Protein AF-A0A1Q7H842-F1 (afdb_monomer_lite)

Secondary structure (DSSP, 8-state):
-TTTTSS-GGGGPPPTTT---HHHHHHHHHHHHHHHHHS-HHHHHHHHHHHHHHHHHHHHHHHHHHHHH-TTS--SS--TTTTHHHHHHHHHHHHHHHHHHHH-HHHHHHHHHHHHHHHHHIIIIITTS---

Structure (mmCIF, N/CA/C/O backbone):
data_AF-A0A1Q7H842-F1
#
_entry.id   AF-A0A1Q7H842-F1
#
loop_
_atom_site.group_PDB
_atom_site.id
_atom_site.type_symbol
_atom_site.label_atom_id
_atom_site.label_alt_id
_atom_site.label_comp_id
_atom_site.label_asym_id
_atom_site.label_entity_id
_atom_site.label_seq_id
_atom_site.pdbx_PDB_ins_code
_atom_site.Cartn_x
_atom_site.Cartn_y
_atom_site.Cartn_z
_atom_site.occupancy
_atom_site.B_iso_or_equiv
_atom_site.auth_seq_id
_atom_site.auth_comp_id
_atom_site.auth_asym_id
_atom_site.auth_atom_id
_atom_site.pdbx_PDB_model_num
ATOM 1 N N . MET A 1 1 ? -13.578 -1.563 -4.820 1.00 77.88 1 MET A N 1
ATOM 2 C CA . MET A 1 1 ? -12.886 -0.413 -5.458 1.00 77.88 1 MET A CA 1
ATOM 3 C C . MET A 1 1 ? -13.575 0.048 -6.735 1.00 77.88 1 MET A C 1
ATOM 5 O O . MET A 1 1 ? -14.062 1.163 -6.754 1.00 77.88 1 MET A O 1
ATOM 9 N N . ALA A 1 2 ? -13.611 -0.748 -7.811 1.00 81.38 2 ALA A N 1
ATOM 10 C CA . ALA A 1 2 ? -14.263 -0.322 -9.059 1.00 81.38 2 ALA A CA 1
ATOM 11 C C . ALA A 1 2 ? -15.793 -0.170 -8.916 1.00 81.38 2 ALA A C 1
ATOM 13 O O . ALA A 1 2 ? -16.364 0.752 -9.491 1.00 81.38 2 ALA A O 1
ATOM 14 N N . GLU A 1 3 ? -16.430 -1.022 -8.106 1.00 80.19 3 GLU A N 1
ATOM 15 C CA . GLU A 1 3 ? -17.846 -0.892 -7.720 1.00 80.19 3 GLU A CA 1
ATOM 16 C C . GLU A 1 3 ? -18.103 0.376 -6.896 1.00 80.19 3 GLU A C 1
ATOM 18 O O . GLU A 1 3 ? -19.041 1.111 -7.182 1.00 80.19 3 GLU A O 1
ATOM 23 N N . ASP A 1 4 ? -17.194 0.704 -5.974 1.00 81.12 4 ASP A N 1
ATOM 24 C CA . ASP A 1 4 ? -17.232 1.926 -5.152 1.00 81.12 4 ASP A CA 1
ATOM 25 C C . ASP A 1 4 ? -16.880 3.208 -5.942 1.00 81.12 4 ASP A C 1
ATOM 27 O O . ASP A 1 4 ? -16.640 4.263 -5.361 1.00 81.12 4 ASP A O 1
ATOM 31 N N . GLY A 1 5 ? -16.757 3.124 -7.273 1.00 79.62 5 GLY A N 1
ATOM 32 C CA . GLY A 1 5 ? -16.381 4.247 -8.137 1.00 79.62 5 GLY A CA 1
ATOM 33 C C . GLY A 1 5 ? -14.908 4.662 -8.049 1.00 79.62 5 GLY A C 1
ATOM 34 O O . GLY A 1 5 ? -14.520 5.650 -8.675 1.00 79.62 5 GLY A O 1
ATOM 35 N N . LEU A 1 6 ? -14.076 3.902 -7.323 1.00 81.69 6 LEU A N 1
ATOM 36 C CA . LEU A 1 6 ? -12.671 4.237 -7.079 1.00 81.69 6 LEU A CA 1
ATOM 37 C C . LEU A 1 6 ? -11.710 3.845 -8.210 1.00 81.69 6 LEU A C 1
ATOM 39 O O . LEU A 1 6 ? -10.568 4.295 -8.242 1.00 81.69 6 LEU A O 1
ATOM 43 N N . LEU A 1 7 ? -12.160 2.996 -9.134 1.00 80.62 7 LEU A N 1
ATOM 44 C CA . LEU A 1 7 ? -11.405 2.535 -10.302 1.00 80.62 7 LEU A CA 1
ATOM 45 C C . LEU A 1 7 ? -12.289 2.580 -11.557 1.00 80.62 7 LEU A C 1
ATOM 47 O O . LEU A 1 7 ? -13.498 2.807 -11.489 1.00 80.62 7 LEU A O 1
ATOM 51 N N . PHE A 1 8 ? -11.694 2.368 -12.733 1.00 82.94 8 PHE A N 1
ATOM 52 C CA . PHE A 1 8 ? -12.428 2.363 -13.999 1.00 82.94 8 PHE A CA 1
ATOM 53 C C . PHE A 1 8 ? -13.536 1.295 -14.014 1.00 82.94 8 PHE A C 1
ATOM 55 O O . PHE A 1 8 ? -13.291 0.126 -13.720 1.00 82.94 8 PHE A O 1
ATOM 62 N N . LYS A 1 9 ? -14.747 1.683 -14.443 1.00 82.25 9 LYS A N 1
ATOM 63 C CA . LYS A 1 9 ? -15.942 0.817 -14.490 1.00 82.25 9 LYS A CA 1
ATOM 64 C C . LYS A 1 9 ? -15.736 -0.550 -15.174 1.00 82.25 9 LYS A C 1
ATOM 66 O O . LYS A 1 9 ? -16.267 -1.527 -14.657 1.00 82.25 9 LYS A O 1
ATOM 71 N N . PRO A 1 10 ? -14.972 -0.684 -16.280 1.00 84.81 10 PRO A N 1
ATOM 72 C CA . PRO A 1 10 ? -14.757 -1.986 -16.918 1.00 84.81 10 PRO A CA 1
ATOM 73 C C . PRO A 1 10 ? -14.078 -3.022 -16.015 1.00 84.81 10 PRO A C 1
ATOM 75 O O . PRO A 1 10 ? -14.307 -4.212 -16.193 1.00 84.81 10 PRO A O 1
ATOM 78 N N . VAL A 1 11 ? -13.285 -2.587 -15.030 1.00 87.06 11 VAL A N 1
ATOM 79 C CA . VAL A 1 11 ? -12.600 -3.481 -14.082 1.00 87.06 11 VAL A CA 1
ATOM 80 C C . VAL A 1 11 ? -13.598 -4.185 -13.154 1.00 87.06 11 VAL A C 1
ATOM 82 O O . VAL A 1 11 ? -13.339 -5.304 -12.725 1.00 87.06 11 VAL A O 1
ATOM 85 N N . ALA A 1 12 ? -14.763 -3.578 -12.898 1.00 87.81 12 ALA A N 1
ATOM 86 C CA . ALA A 1 12 ? -15.849 -4.197 -12.133 1.00 87.81 12 ALA A CA 1
ATOM 87 C C . ALA A 1 12 ? -16.673 -5.208 -12.954 1.00 87.81 12 ALA A C 1
ATOM 89 O O . ALA A 1 12 ? -17.589 -5.826 -12.420 1.00 87.81 12 ALA A O 1
ATOM 90 N N . ARG A 1 13 ? -16.416 -5.369 -14.263 1.00 88.75 13 ARG A N 1
ATOM 91 C CA . ARG A 1 13 ? -17.237 -6.243 -15.108 1.00 88.75 13 ARG A CA 1
ATOM 92 C C . ARG A 1 13 ? -16.991 -7.710 -14.756 1.00 88.75 13 ARG A C 1
ATOM 94 O O . ARG A 1 13 ? -15.913 -8.251 -15.000 1.00 88.75 13 ARG A O 1
ATOM 101 N N . VAL A 1 14 ? -18.045 -8.364 -14.285 1.00 91.75 14 VAL A N 1
ATOM 102 C CA . VAL A 1 14 ? -18.085 -9.806 -14.033 1.00 91.75 14 VAL A CA 1
ATOM 103 C C . VAL A 1 14 ? -18.659 -10.529 -15.252 1.00 91.75 14 VAL A C 1
ATOM 105 O O . VAL A 1 14 ? -19.638 -10.089 -15.853 1.00 91.75 14 VAL A O 1
ATOM 108 N N . HIS A 1 15 ? -18.030 -11.635 -15.649 1.00 90.06 15 HIS A N 1
ATOM 109 C CA . HIS A 1 15 ? -18.485 -12.447 -16.771 1.00 90.06 15 HIS A CA 1
ATOM 110 C C . HIS A 1 15 ? -19.837 -13.111 -16.445 1.00 90.06 15 HIS A C 1
ATOM 112 O O . HIS A 1 15 ? -19.919 -13.812 -15.437 1.00 90.06 15 HIS A O 1
ATOM 118 N N . PRO A 1 16 ? -20.873 -13.001 -17.302 1.00 89.69 16 PRO A N 1
ATOM 119 C CA . PRO A 1 16 ? -22.235 -13.438 -16.968 1.00 89.69 16 PRO A CA 1
ATOM 120 C C . PRO A 1 16 ? -22.374 -14.953 -16.763 1.00 89.69 16 PRO A C 1
ATOM 122 O O . PRO A 1 16 ? -23.170 -15.385 -15.945 1.00 89.69 16 PRO A O 1
ATOM 125 N N . ARG A 1 17 ? -21.593 -15.765 -17.491 1.00 93.56 17 ARG A N 1
ATOM 126 C CA . ARG A 1 17 ? -21.618 -17.239 -17.382 1.00 93.56 17 ARG A CA 1
ATOM 127 C C . ARG A 1 17 ? -20.712 -17.825 -16.291 1.00 93.56 17 ARG A C 1
ATOM 129 O O . ARG A 1 17 ? -21.081 -18.803 -15.660 1.00 93.56 17 ARG A O 1
ATOM 136 N N . PHE A 1 18 ? -19.503 -17.283 -16.125 1.00 92.19 18 PHE A N 1
ATOM 137 C CA . PHE A 1 18 ? -18.464 -17.849 -15.253 1.00 92.19 18 PHE A CA 1
ATOM 138 C C . PHE A 1 18 ? -18.348 -17.116 -13.916 1.00 92.19 18 PHE A C 1
ATOM 140 O O . PHE A 1 18 ? -17.610 -17.562 -13.048 1.00 92.19 18 PHE A O 1
ATOM 147 N N . HIS A 1 19 ? -19.036 -15.982 -13.762 1.00 91.19 19 HIS A N 1
ATOM 148 C CA . HIS A 1 19 ? -18.972 -15.127 -12.579 1.00 91.19 19 HIS A CA 1
ATOM 149 C C . HIS A 1 19 ? -17.544 -14.692 -12.194 1.00 91.19 19 HIS A C 1
ATOM 151 O O . HIS A 1 19 ? -17.243 -14.454 -11.029 1.00 91.19 19 HIS A O 1
ATOM 157 N N . THR A 1 20 ? -16.659 -14.537 -13.186 1.00 92.81 20 THR A N 1
ATOM 158 C CA . THR A 1 20 ? -15.261 -14.120 -12.995 1.00 92.81 20 THR A CA 1
ATOM 159 C C . THR A 1 20 ? -15.008 -12.684 -13.477 1.00 92.81 20 THR A C 1
ATOM 161 O O . THR A 1 20 ? -15.519 -12.289 -14.532 1.00 92.81 20 THR A O 1
ATOM 164 N N . PRO A 1 21 ? -14.188 -11.880 -12.771 1.00 92.69 21 PRO A N 1
ATOM 165 C CA . PRO A 1 21 ? -13.836 -10.518 -13.179 1.00 92.69 21 PRO A CA 1
ATOM 166 C C . PRO A 1 21 ? -12.730 -10.524 -14.251 1.00 92.69 21 PRO A C 1
ATOM 168 O O . PRO A 1 21 ? -11.593 -10.122 -14.010 1.00 92.69 21 PRO A O 1
ATOM 171 N N . SER A 1 22 ? -13.057 -11.015 -15.449 1.00 93.19 22 SER A N 1
ATOM 172 C CA . SER A 1 22 ? -12.103 -11.250 -16.552 1.00 93.19 22 SER A CA 1
ATOM 173 C C . SER A 1 22 ? -11.177 -10.066 -16.864 1.00 93.19 22 SER A C 1
ATOM 175 O O . SER A 1 22 ? -9.975 -10.260 -17.027 1.00 93.19 22 SER A O 1
ATOM 177 N N . VAL A 1 23 ? -11.702 -8.836 -16.886 1.00 92.62 23 VAL A N 1
ATOM 178 C CA . VAL A 1 23 ? -10.914 -7.621 -17.162 1.00 92.62 23 VAL A CA 1
ATOM 179 C C . VAL A 1 23 ? -9.853 -7.387 -16.085 1.00 92.62 23 VAL A C 1
ATOM 181 O O . VAL A 1 23 ? -8.713 -7.061 -16.408 1.00 92.62 23 VAL A O 1
ATOM 184 N N . ALA A 1 24 ? -10.208 -7.582 -14.812 1.00 93.12 24 ALA A N 1
ATOM 185 C CA . ALA A 1 24 ? -9.265 -7.449 -13.707 1.00 93.12 24 ALA A CA 1
ATOM 186 C C . ALA A 1 24 ? -8.176 -8.527 -13.781 1.00 93.12 24 ALA A C 1
ATOM 188 O O . ALA A 1 24 ? -7.004 -8.199 -13.634 1.00 93.12 24 ALA A O 1
ATOM 189 N N . ILE A 1 25 ? -8.556 -9.778 -14.074 1.00 94.75 25 ILE A N 1
ATOM 190 C CA . ILE A 1 25 ? -7.622 -10.909 -14.194 1.00 94.75 25 ILE A CA 1
ATOM 191 C C . ILE A 1 25 ? -6.611 -10.663 -15.314 1.00 94.75 25 ILE A C 1
ATOM 193 O O . ILE A 1 25 ? -5.412 -10.806 -15.102 1.00 94.75 25 ILE A O 1
ATOM 197 N N . VAL A 1 26 ? -7.075 -10.275 -16.504 1.00 95.56 26 VAL A N 1
ATOM 198 C CA . VAL A 1 26 ? -6.178 -10.001 -17.634 1.00 95.56 26 VAL A CA 1
ATOM 199 C C . VAL A 1 26 ? -5.272 -8.814 -17.319 1.00 95.56 26 VAL A C 1
ATOM 201 O O . VAL A 1 26 ? -4.070 -8.886 -17.559 1.00 95.56 26 VAL A O 1
ATOM 204 N N . GLY A 1 27 ? -5.813 -7.745 -16.727 1.00 94.62 27 GLY A N 1
ATOM 205 C CA . GLY A 1 27 ? -5.025 -6.576 -16.343 1.00 94.62 27 GLY A CA 1
ATOM 206 C C . GLY A 1 27 ? -3.910 -6.907 -15.348 1.00 94.62 27 GLY A C 1
ATOM 207 O O . GLY A 1 27 ? -2.763 -6.513 -15.558 1.00 94.62 27 GLY A O 1
ATOM 208 N N . THR A 1 28 ? -4.212 -7.664 -14.288 1.00 94.88 28 THR A N 1
ATOM 209 C CA . THR A 1 28 ? -3.202 -8.066 -13.298 1.00 94.88 28 THR A CA 1
ATOM 210 C C . THR A 1 28 ? -2.217 -9.087 -13.857 1.00 94.88 28 THR A C 1
ATOM 212 O O . THR A 1 28 ? -1.031 -8.988 -13.555 1.00 94.88 28 THR A O 1
ATOM 215 N N . ALA A 1 29 ? -2.662 -10.016 -14.709 1.00 97.06 29 ALA A N 1
ATOM 216 C CA . ALA A 1 29 ? -1.786 -10.982 -15.368 1.00 97.06 29 ALA A CA 1
ATOM 217 C C . ALA A 1 29 ? -0.774 -10.293 -16.291 1.00 97.06 29 ALA A C 1
ATOM 219 O O . ALA A 1 29 ? 0.416 -10.586 -16.215 1.00 97.06 29 ALA A O 1
ATOM 220 N N . VAL A 1 30 ? -1.219 -9.335 -17.111 1.00 97.75 30 VAL A N 1
ATOM 221 C CA . VAL A 1 30 ? -0.330 -8.560 -17.991 1.00 97.75 30 VAL A CA 1
ATOM 222 C C . VAL A 1 30 ? 0.702 -7.786 -17.171 1.00 97.75 30 VAL A C 1
ATOM 224 O O . VAL A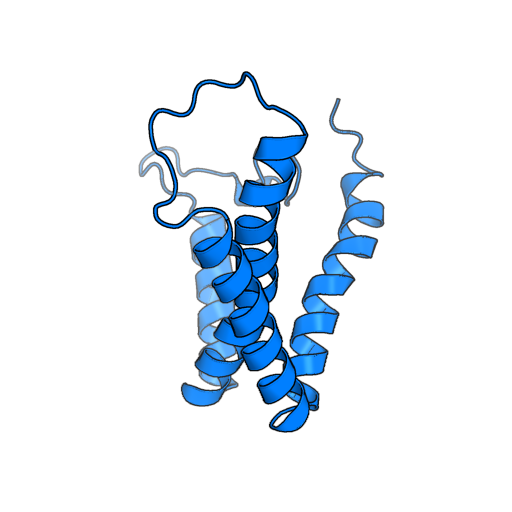 1 30 ? 1.891 -7.864 -17.470 1.00 97.75 30 VAL A O 1
ATOM 227 N N . LEU A 1 31 ? 0.281 -7.094 -16.105 1.00 95.88 31 LEU A N 1
ATOM 228 C CA . LEU A 1 31 ? 1.214 -6.396 -15.213 1.00 95.88 31 LEU A CA 1
ATOM 229 C C . LEU A 1 31 ? 2.207 -7.359 -14.550 1.00 95.88 31 LEU A C 1
ATOM 231 O O . LEU A 1 31 ? 3.398 -7.063 -14.489 1.00 95.88 31 LEU A O 1
ATOM 235 N N . GLY A 1 32 ? 1.736 -8.521 -14.093 1.00 96.38 32 GLY A N 1
ATOM 236 C CA . GLY A 1 32 ? 2.578 -9.560 -13.504 1.00 96.38 32 GLY A CA 1
ATOM 237 C C . GLY A 1 32 ? 3.641 -10.073 -14.476 1.00 96.38 32 GLY A C 1
ATOM 238 O O . GLY A 1 32 ? 4.815 -10.121 -14.119 1.00 96.38 32 GLY A O 1
ATOM 239 N N . VAL A 1 33 ? 3.254 -10.381 -15.718 1.00 97.75 33 VAL A N 1
ATOM 240 C CA . VAL A 1 33 ? 4.189 -10.801 -16.776 1.00 97.75 33 VAL A CA 1
ATOM 241 C C . VAL A 1 33 ? 5.231 -9.718 -17.040 1.00 97.75 33 VAL A C 1
ATOM 243 O O . VAL A 1 33 ? 6.421 -10.018 -17.073 1.00 97.75 33 VAL A O 1
ATOM 246 N N . VAL A 1 34 ? 4.814 -8.454 -17.163 1.00 97.06 34 VAL A N 1
ATOM 247 C CA . VAL A 1 34 ? 5.744 -7.329 -17.355 1.00 97.06 34 VAL A CA 1
ATOM 248 C C . VAL A 1 34 ? 6.744 -7.238 -16.200 1.00 97.06 34 VAL A C 1
ATOM 250 O O . VAL A 1 34 ? 7.938 -7.086 -16.439 1.00 97.06 34 VAL A O 1
ATOM 253 N N . PHE A 1 35 ? 6.297 -7.372 -14.950 1.00 94.25 35 PHE A N 1
ATOM 254 C CA . PHE A 1 35 ? 7.196 -7.304 -13.798 1.00 94.25 35 PHE A CA 1
ATOM 255 C C . PHE A 1 35 ? 8.193 -8.461 -13.736 1.00 94.25 35 PHE A C 1
ATOM 257 O O . PHE A 1 35 ? 9.367 -8.217 -13.465 1.00 94.25 35 PHE A O 1
ATOM 264 N N . VAL A 1 36 ? 7.756 -9.690 -14.021 1.00 96.31 36 VAL A N 1
ATOM 265 C CA . VAL A 1 36 ? 8.630 -10.875 -14.025 1.00 96.31 36 VAL A CA 1
ATOM 266 C C . VAL A 1 36 ? 9.668 -10.813 -15.147 1.00 96.31 36 VAL A C 1
ATOM 268 O O . VAL A 1 36 ? 10.795 -11.255 -14.954 1.00 96.31 36 VAL A O 1
ATOM 271 N N . LEU A 1 37 ? 9.331 -10.232 -16.302 1.00 96.94 37 LEU A N 1
ATOM 272 C CA . LEU A 1 37 ? 10.290 -10.058 -17.398 1.00 96.94 37 LEU A CA 1
ATOM 273 C C . LEU A 1 37 ? 11.351 -8.984 -17.109 1.00 96.94 37 LEU A C 1
ATOM 275 O O . LEU A 1 37 ? 12.437 -9.038 -17.678 1.00 96.94 37 LEU A O 1
ATOM 279 N N . LEU A 1 38 ? 11.042 -8.001 -16.256 1.00 94.62 38 LEU A N 1
ATOM 280 C CA . LEU A 1 38 ? 11.911 -6.848 -15.998 1.00 94.62 38 LEU A CA 1
ATOM 281 C C . LEU A 1 38 ? 12.757 -6.966 -14.725 1.00 94.62 38 LEU A C 1
ATOM 283 O O . LEU A 1 38 ? 13.693 -6.185 -14.559 1.00 94.62 38 LEU A O 1
ATOM 287 N N . ARG A 1 39 ? 12.405 -7.855 -13.790 1.00 93.62 39 ARG A N 1
ATOM 288 C CA . ARG A 1 39 ? 12.984 -7.879 -12.439 1.00 9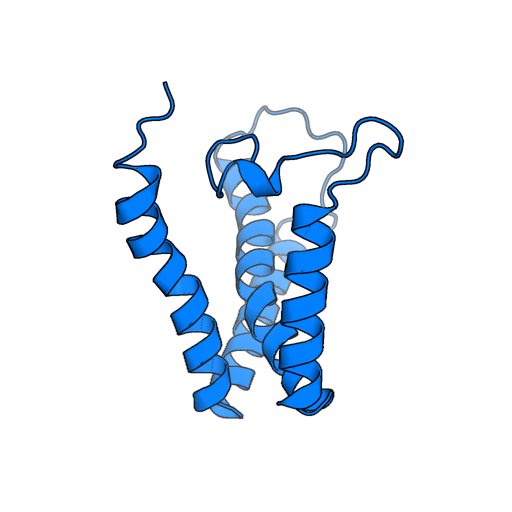3.62 39 ARG A CA 1
ATOM 289 C C . ARG A 1 39 ? 13.271 -9.289 -11.954 1.00 93.62 39 ARG A C 1
ATOM 291 O O . ARG A 1 39 ? 12.599 -10.242 -12.336 1.00 93.62 39 ARG A O 1
ATOM 298 N N . THR A 1 40 ? 14.242 -9.404 -11.054 1.00 95.31 40 THR A N 1
ATOM 299 C CA . THR A 1 40 ? 14.517 -10.668 -10.362 1.00 95.31 40 THR A CA 1
ATOM 300 C C . THR A 1 40 ? 13.472 -10.937 -9.280 1.00 95.31 40 THR A C 1
ATOM 302 O O . THR A 1 40 ? 12.795 -10.026 -8.798 1.00 95.31 40 THR A O 1
ATOM 305 N N . PHE A 1 41 ? 13.352 -12.200 -8.866 1.00 94.31 41 PHE A N 1
ATOM 306 C CA . PHE A 1 41 ? 12.457 -12.587 -7.774 1.00 94.31 41 PHE A CA 1
ATOM 307 C C . PHE A 1 41 ? 12.739 -11.804 -6.482 1.00 94.31 41 PHE A C 1
ATOM 309 O O . PHE A 1 41 ? 11.806 -11.298 -5.868 1.00 94.31 41 PHE A O 1
ATOM 316 N N . GLU A 1 42 ? 14.013 -11.657 -6.115 1.00 92.56 42 GLU A N 1
ATOM 317 C CA . GLU A 1 42 ? 14.447 -10.911 -4.928 1.00 92.56 42 GLU A CA 1
ATOM 318 C C . GLU A 1 42 ? 13.978 -9.451 -4.980 1.00 92.56 42 GLU A C 1
ATOM 320 O O . GLU A 1 42 ? 13.273 -8.993 -4.087 1.00 92.56 42 GLU A O 1
ATOM 325 N N . GLN A 1 43 ? 14.203 -8.766 -6.107 1.00 92.19 43 GLN A N 1
ATOM 326 C CA . GLN A 1 43 ? 13.733 -7.391 -6.304 1.00 92.19 43 GLN A CA 1
ATOM 327 C C . GLN A 1 43 ? 12.208 -7.259 -6.208 1.00 92.19 43 GLN A C 1
ATOM 329 O O . GLN A 1 43 ? 11.700 -6.237 -5.744 1.00 92.19 43 GLN A O 1
ATOM 334 N N . LEU A 1 44 ? 11.459 -8.253 -6.694 1.00 93.31 44 LEU A N 1
ATOM 335 C CA . LEU A 1 44 ? 9.999 -8.264 -6.598 1.00 93.31 44 LEU A CA 1
ATOM 336 C C . LEU A 1 44 ? 9.534 -8.478 -5.157 1.00 93.31 44 LEU A C 1
ATOM 338 O O . LEU A 1 44 ? 8.613 -7.791 -4.715 1.00 93.31 44 LEU A O 1
ATOM 342 N N . ALA A 1 45 ? 10.172 -9.398 -4.434 1.00 92.88 45 ALA A N 1
ATOM 343 C CA . ALA A 1 45 ? 9.868 -9.688 -3.040 1.00 92.88 45 ALA A CA 1
ATOM 344 C C . ALA A 1 45 ? 10.147 -8.470 -2.145 1.00 92.88 45 ALA A C 1
ATOM 346 O O . ALA A 1 45 ? 9.271 -8.064 -1.377 1.00 92.88 45 ALA A O 1
ATOM 347 N N . ASP A 1 46 ? 11.298 -7.822 -2.318 1.00 91.00 46 ASP A N 1
ATOM 348 C CA . ASP A 1 46 ? 11.673 -6.631 -1.553 1.00 91.00 46 ASP A CA 1
ATOM 349 C C . ASP A 1 46 ? 10.709 -5.473 -1.815 1.00 91.00 46 ASP A C 1
ATOM 351 O O . ASP A 1 46 ? 10.173 -4.861 -0.885 1.00 91.00 46 ASP A O 1
ATOM 355 N N . GLN A 1 47 ? 10.411 -5.203 -3.091 1.00 91.62 47 GLN A N 1
ATOM 356 C CA . GLN A 1 47 ? 9.477 -4.144 -3.473 1.00 91.62 47 GLN A CA 1
ATOM 357 C C . GLN A 1 47 ? 8.064 -4.422 -2.937 1.00 91.62 47 GLN A C 1
ATOM 359 O O . GLN A 1 47 ? 7.373 -3.490 -2.522 1.00 91.62 47 GLN A O 1
ATOM 364 N N . PHE A 1 48 ? 7.631 -5.687 -2.921 1.00 93.56 48 PHE A N 1
ATOM 365 C CA . PHE A 1 48 ? 6.343 -6.091 -2.359 1.00 93.56 48 PHE A CA 1
ATOM 366 C C . PHE A 1 48 ? 6.269 -5.812 -0.854 1.00 93.56 48 PHE A C 1
ATOM 368 O O . PHE A 1 48 ? 5.306 -5.190 -0.397 1.00 93.56 48 PHE A O 1
ATOM 375 N N . VAL A 1 49 ? 7.294 -6.213 -0.094 1.00 93.50 49 VAL A N 1
ATOM 376 C CA . VAL A 1 49 ? 7.380 -5.977 1.356 1.00 93.50 49 VAL A CA 1
ATOM 377 C C . VAL A 1 49 ? 7.347 -4.478 1.651 1.00 93.50 49 VAL A C 1
ATOM 379 O O . VAL A 1 49 ? 6.512 -4.020 2.433 1.00 93.50 49 VAL A O 1
ATOM 382 N N . VAL A 1 50 ? 8.176 -3.689 0.966 1.00 94.81 50 VAL A N 1
ATOM 383 C CA . VAL A 1 50 ? 8.210 -2.228 1.127 1.00 94.81 50 VAL A CA 1
ATOM 384 C C . VAL A 1 50 ? 6.862 -1.585 0.801 1.00 94.81 50 VAL A C 1
ATOM 386 O O . VAL A 1 50 ? 6.441 -0.659 1.493 1.00 94.81 50 VAL A O 1
ATOM 389 N N . ALA A 1 51 ? 6.166 -2.063 -0.232 1.00 95.19 51 ALA A N 1
ATOM 390 C CA . ALA A 1 51 ? 4.893 -1.486 -0.643 1.00 95.19 51 ALA A CA 1
ATOM 391 C C . ALA A 1 51 ? 3.749 -1.790 0.340 1.00 95.19 51 ALA A C 1
ATOM 393 O O . ALA A 1 51 ? 2.894 -0.930 0.558 1.00 95.19 51 ALA A O 1
ATOM 394 N N . ILE A 1 52 ? 3.709 -2.988 0.938 1.00 96.25 52 ILE A N 1
ATOM 395 C CA . ILE A 1 52 ? 2.578 -3.426 1.774 1.00 96.25 52 ILE A CA 1
ATOM 396 C C . ILE A 1 52 ? 2.719 -3.044 3.254 1.00 96.25 52 ILE A C 1
ATOM 398 O O . ILE A 1 52 ? 1.725 -2.723 3.914 1.00 96.25 52 ILE A O 1
ATOM 402 N N . PHE A 1 53 ? 3.945 -3.016 3.784 1.00 96.19 53 PHE A N 1
ATOM 403 C CA . PHE A 1 53 ? 4.203 -2.769 5.206 1.00 96.19 53 PHE A CA 1
ATOM 404 C C . PHE A 1 53 ? 3.693 -1.421 5.745 1.00 96.19 53 PHE A C 1
ATOM 406 O O . PHE A 1 53 ? 3.179 -1.414 6.868 1.00 96.19 53 PHE A O 1
ATOM 413 N N . PRO A 1 54 ? 3.735 -0.295 5.001 1.00 96.00 54 PRO A N 1
ATOM 414 C CA . PRO A 1 54 ? 3.150 0.958 5.467 1.00 96.00 54 PRO A CA 1
ATOM 415 C C . PRO A 1 54 ? 1.654 0.805 5.769 1.00 96.00 54 PRO A C 1
ATOM 417 O O . PRO A 1 54 ? 1.169 1.285 6.791 1.00 96.00 54 PRO A O 1
ATOM 420 N N . PHE A 1 55 ? 0.920 0.074 4.925 1.00 97.06 55 PHE A N 1
ATOM 421 C CA . PHE A 1 55 ? -0.511 -0.159 5.116 1.00 97.06 55 PHE A CA 1
ATOM 422 C C . PHE A 1 55 ? -0.795 -1.104 6.281 1.00 97.06 55 PHE A C 1
ATOM 424 O O . PHE A 1 55 ? -1.746 -0.876 7.027 1.00 97.06 55 PHE A O 1
ATOM 431 N N . TYR A 1 56 ? 0.041 -2.122 6.496 1.00 97.12 56 TYR A N 1
ATOM 432 C CA . TYR A 1 56 ? -0.061 -2.973 7.683 1.00 97.12 56 TYR A CA 1
ATOM 433 C C . TYR A 1 56 ? 0.211 -2.199 8.974 1.00 97.12 56 TYR A C 1
ATOM 435 O O . TYR A 1 56 ? -0.544 -2.346 9.938 1.00 97.12 56 TYR A O 1
ATOM 443 N N . ALA A 1 57 ? 1.219 -1.325 8.989 1.00 97.44 57 ALA A N 1
ATOM 444 C CA . ALA A 1 57 ? 1.485 -0.448 10.125 1.00 97.44 57 ALA A CA 1
ATOM 445 C C . ALA A 1 57 ? 0.284 0.470 10.407 1.00 97.44 57 ALA A C 1
ATOM 447 O O . ALA A 1 57 ? -0.161 0.575 11.550 1.00 97.44 57 ALA A O 1
ATOM 448 N N . LEU A 1 58 ? -0.303 1.075 9.368 1.00 97.69 58 LEU A N 1
ATOM 449 C CA . LEU A 1 58 ? -1.508 1.897 9.499 1.00 97.69 58 LEU A CA 1
ATOM 450 C C . LEU A 1 58 ? -2.713 1.091 9.999 1.00 97.69 58 LEU A C 1
ATOM 452 O O . LEU A 1 58 ? -3.445 1.575 10.861 1.00 97.69 58 LEU A O 1
ATOM 456 N N . ALA A 1 59 ? -2.912 -0.137 9.517 1.00 96.94 59 ALA A N 1
ATOM 457 C CA . ALA A 1 59 ? -3.996 -1.007 9.968 1.00 96.94 59 ALA A CA 1
ATOM 458 C C . ALA A 1 59 ? -3.835 -1.394 11.449 1.00 96.94 59 ALA A C 1
ATOM 460 O O . ALA A 1 59 ? -4.791 -1.316 12.223 1.00 96.94 59 ALA A O 1
ATOM 461 N N . ALA A 1 60 ? -2.619 -1.744 11.876 1.00 96.38 60 ALA A N 1
ATOM 462 C CA . ALA A 1 60 ? -2.315 -2.041 13.273 1.00 96.38 60 ALA A CA 1
ATOM 463 C C . ALA A 1 60 ? -2.492 -0.801 14.170 1.00 96.38 60 ALA A C 1
ATOM 465 O O . ALA A 1 60 ? -3.117 -0.879 15.232 1.00 96.38 60 ALA A O 1
ATOM 466 N N . ALA A 1 61 ? -2.027 0.367 13.719 1.00 97.06 61 ALA A N 1
ATOM 467 C CA . ALA A 1 61 ? -2.247 1.639 14.402 1.00 97.06 61 ALA A CA 1
ATOM 468 C C . ALA A 1 61 ? -3.744 1.984 14.494 1.00 97.06 61 ALA A C 1
ATOM 470 O O . ALA A 1 61 ? -4.211 2.452 15.537 1.00 97.06 61 ALA A O 1
ATOM 471 N N . ALA A 1 62 ? -4.524 1.688 13.451 1.00 96.31 62 ALA A N 1
ATOM 472 C CA . ALA A 1 62 ? -5.965 1.908 13.433 1.00 96.31 62 ALA A CA 1
ATOM 473 C C . ALA A 1 62 ? -6.684 1.120 14.537 1.00 96.31 62 ALA A C 1
ATOM 475 O O . ALA A 1 62 ? -7.644 1.636 15.102 1.00 96.31 62 ALA A O 1
ATOM 476 N N . VAL A 1 63 ? -6.199 -0.064 14.935 1.00 94.44 63 VAL A N 1
ATOM 477 C CA . VAL A 1 63 ? -6.756 -0.802 16.087 1.00 94.44 63 VAL A CA 1
ATOM 478 C C . VAL A 1 63 ? -6.639 0.010 17.380 1.00 94.44 63 VAL A C 1
ATOM 480 O O . VAL A 1 63 ? -7.587 0.057 18.168 1.00 94.44 63 VAL A O 1
ATOM 483 N N . ILE A 1 64 ? -5.498 0.668 17.604 1.00 95.00 64 ILE A N 1
ATOM 484 C CA . ILE A 1 64 ? -5.269 1.514 18.784 1.00 95.00 64 ILE A CA 1
ATOM 485 C C . ILE A 1 64 ? -6.152 2.765 18.712 1.00 95.00 64 ILE A C 1
ATOM 487 O O . ILE A 1 64 ? -6.838 3.110 19.678 1.00 95.00 64 ILE A O 1
ATOM 491 N N . VAL A 1 65 ? -6.175 3.427 17.552 1.00 96.44 65 VAL A N 1
ATOM 492 C CA . VAL A 1 65 ? -6.952 4.656 17.330 1.00 96.44 65 VAL A CA 1
ATOM 493 C C . VAL A 1 65 ? -8.451 4.398 17.476 1.00 96.44 65 VAL A C 1
ATOM 495 O O . VAL A 1 65 ? -9.139 5.143 18.175 1.00 96.44 65 VAL A O 1
ATOM 498 N N . LEU A 1 66 ? -8.971 3.329 16.871 1.00 95.19 66 LEU A N 1
ATOM 499 C CA . LEU A 1 66 ? -10.395 3.001 16.892 1.00 95.19 66 LEU A CA 1
ATOM 500 C C . LEU A 1 66 ? -10.869 2.626 18.295 1.00 95.19 66 LEU A C 1
ATOM 502 O O . LEU A 1 66 ? -11.995 2.945 18.663 1.00 95.19 66 LEU A O 1
ATOM 506 N N . ARG A 1 67 ? -10.003 2.028 19.120 1.00 93.62 67 ARG A N 1
ATOM 507 C CA . ARG A 1 67 ? -10.329 1.760 20.525 1.00 93.62 67 ARG A CA 1
ATOM 508 C C . ARG A 1 67 ? -10.499 3.024 21.357 1.00 93.62 67 ARG A C 1
ATOM 510 O O . ARG A 1 67 ? -11.298 3.000 22.287 1.00 93.62 67 ARG A O 1
ATOM 517 N N . ARG A 1 68 ? -9.782 4.101 21.017 1.00 92.88 68 ARG A N 1
ATOM 518 C CA . ARG A 1 68 ? -9.943 5.420 21.650 1.00 92.88 68 ARG A CA 1
ATOM 519 C C . ARG A 1 68 ? -11.145 6.183 21.095 1.00 92.88 68 ARG A C 1
ATOM 521 O O . ARG A 1 68 ? -11.847 6.827 21.857 1.00 92.88 68 ARG A O 1
ATOM 528 N N . ARG A 1 69 ? -11.385 6.114 19.781 1.00 95.81 69 ARG A N 1
ATOM 529 C CA . ARG A 1 69 ? -12.467 6.863 19.114 1.00 95.81 69 ARG A CA 1
ATOM 530 C C . ARG A 1 69 ? -13.850 6.223 19.251 1.00 95.81 69 ARG A C 1
ATOM 532 O O . ARG A 1 69 ? -14.840 6.937 19.215 1.00 95.81 69 ARG A O 1
ATOM 539 N N . GLN A 1 70 ? -13.924 4.898 19.349 1.00 95.31 70 GLN A N 1
ATOM 540 C CA . GLN A 1 70 ? -15.172 4.132 19.450 1.00 95.31 70 GLN A CA 1
ATOM 541 C C . GLN A 1 70 ? -15.064 3.125 20.610 1.00 95.31 70 GLN A C 1
ATOM 543 O O . GLN A 1 70 ? -14.917 1.915 20.376 1.00 95.31 70 GLN A O 1
ATOM 548 N N . PRO A 1 71 ? -15.062 3.606 21.869 1.00 90.81 71 PRO A N 1
ATOM 549 C CA . PRO A 1 71 ? -14.895 2.758 23.047 1.00 90.81 71 PRO A CA 1
ATOM 550 C C . PRO A 1 71 ? -16.016 1.716 23.193 1.00 90.81 71 PRO A C 1
ATOM 552 O O . PRO A 1 71 ? -15.702 0.563 23.489 1.00 90.81 71 PRO A O 1
ATOM 555 N N . ASP A 1 72 ? -17.260 2.089 22.876 1.00 92.94 72 ASP A N 1
ATOM 556 C CA . ASP A 1 72 ? -18.470 1.289 23.149 1.00 92.94 72 ASP A CA 1
ATOM 557 C C . ASP A 1 72 ? -18.838 0.292 22.044 1.00 92.94 72 ASP A C 1
ATOM 559 O O . ASP A 1 72 ? -19.779 -0.491 22.176 1.00 92.94 72 ASP A O 1
ATOM 563 N N . ARG A 1 73 ? -18.103 0.292 20.925 1.00 93.25 73 ARG A N 1
ATOM 564 C CA . ARG A 1 73 ? -18.373 -0.635 19.821 1.00 93.25 73 ARG A CA 1
ATOM 565 C C . ARG A 1 73 ? -18.164 -2.083 20.299 1.00 93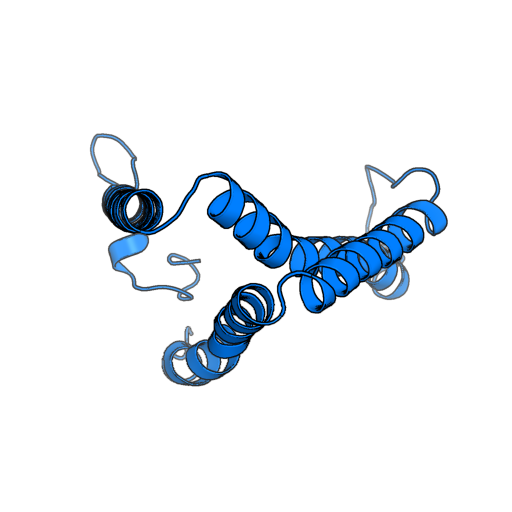.25 73 ARG A C 1
ATOM 567 O O . ARG A 1 73 ? -17.112 -2.357 20.885 1.00 93.25 73 ARG A O 1
ATOM 574 N N . PRO A 1 74 ? -19.079 -3.030 20.010 1.00 90.62 74 PRO A N 1
ATOM 575 C CA . PRO A 1 74 ? -18.899 -4.428 20.390 1.00 90.62 74 PRO A CA 1
ATOM 576 C C . PRO A 1 74 ? -17.643 -5.016 19.730 1.00 90.62 74 PRO A C 1
ATOM 578 O O . PRO A 1 74 ? -17.386 -4.803 18.544 1.00 90.62 74 PRO A O 1
ATOM 581 N N . ARG A 1 75 ? -16.842 -5.754 20.511 1.00 90.62 75 ARG A N 1
ATOM 582 C CA . ARG A 1 75 ? -15.568 -6.363 20.079 1.00 90.62 75 ARG A CA 1
ATOM 583 C C . ARG A 1 75 ? -15.585 -7.869 20.360 1.00 90.62 75 ARG A C 1
ATOM 585 O O . ARG A 1 75 ? -15.110 -8.266 21.427 1.00 90.62 75 ARG A O 1
ATOM 592 N N . PRO A 1 76 ? -16.116 -8.689 19.431 1.00 90.69 76 PRO A N 1
ATOM 593 C CA . PRO A 1 76 ? -16.181 -10.144 19.591 1.00 90.69 76 PRO A CA 1
ATOM 594 C C . PRO A 1 76 ? -14.799 -10.788 19.755 1.00 90.69 76 PRO A C 1
ATOM 596 O O . PRO A 1 76 ? -14.642 -11.727 20.525 1.00 90.69 76 PRO A O 1
ATOM 599 N N . VAL A 1 77 ? -13.782 -10.239 19.080 1.00 87.88 77 VAL A N 1
ATOM 600 C CA . VAL A 1 77 ? -12.382 -10.669 19.191 1.00 87.88 77 VAL A CA 1
ATOM 601 C C . VAL A 1 77 ? -11.528 -9.503 19.676 1.00 87.88 77 VAL A C 1
ATOM 603 O O . VAL A 1 77 ? -11.666 -8.365 19.218 1.00 87.88 77 VAL A O 1
ATOM 606 N N . ARG A 1 78 ? -10.624 -9.781 20.618 1.00 86.62 78 ARG A N 1
ATOM 607 C CA . ARG A 1 78 ? -9.682 -8.803 21.166 1.00 86.62 78 ARG A CA 1
ATOM 608 C C . ARG A 1 78 ? -8.261 -9.239 20.847 1.00 86.62 78 ARG A C 1
ATOM 610 O O . ARG A 1 78 ? -7.904 -10.393 21.038 1.00 86.62 78 ARG A O 1
ATOM 617 N N . VAL A 1 79 ? -7.449 -8.282 20.409 1.00 90.81 79 VAL A N 1
ATOM 618 C CA . VAL A 1 79 ? -6.010 -8.488 20.225 1.00 90.81 79 VAL A CA 1
ATOM 619 C C . VAL A 1 79 ? -5.377 -8.827 21.571 1.00 90.81 79 VAL A C 1
ATOM 621 O O . VAL A 1 79 ? -5.497 -8.049 22.524 1.00 90.81 79 VAL A O 1
ATOM 624 N N . TRP A 1 80 ? -4.730 -9.986 21.638 1.00 92.88 80 TRP A N 1
ATOM 625 C CA . TRP A 1 80 ? -3.947 -10.401 22.793 1.00 92.88 80 TRP A CA 1
ATOM 626 C C . TRP A 1 80 ? -2.735 -9.478 22.977 1.00 92.88 80 TRP A C 1
ATOM 628 O O . TRP A 1 80 ? -2.157 -9.000 22.003 1.00 92.88 80 TRP A O 1
ATOM 638 N N . GLY A 1 81 ? -2.394 -9.166 24.229 1.00 92.19 81 GLY A N 1
ATOM 639 C CA . GLY A 1 81 ? -1.300 -8.241 24.539 1.00 92.19 81 GLY A CA 1
ATOM 640 C C . GLY A 1 81 ? -1.544 -6.795 24.083 1.00 92.19 81 GLY A C 1
ATOM 641 O O . GLY A 1 81 ? -0.593 -6.043 23.883 1.00 92.19 81 GLY A O 1
ATOM 642 N N . TYR A 1 82 ? -2.800 -6.379 23.882 1.00 91.62 82 TYR A N 1
ATOM 643 C CA . TYR A 1 82 ? -3.127 -4.986 23.568 1.00 91.62 82 TYR A CA 1
ATOM 644 C C . TYR A 1 82 ? -2.800 -4.048 24.752 1.00 91.62 82 TYR A C 1
ATOM 646 O O . TYR A 1 82 ? -3.220 -4.353 25.869 1.00 91.62 82 TYR A O 1
ATOM 654 N N . PRO A 1 83 ? -2.164 -2.875 24.533 1.00 93.31 83 PRO A N 1
ATOM 655 C CA . PRO A 1 83 ? -1.740 -2.304 23.246 1.00 93.31 83 PRO A CA 1
ATOM 656 C C . PRO A 1 83 ? -0.305 -2.662 22.820 1.00 93.31 83 PRO A C 1
ATOM 658 O O . PRO A 1 83 ? 0.092 -2.281 21.721 1.00 93.31 83 PRO A O 1
ATOM 661 N N . ALA A 1 84 ? 0.464 -3.371 23.6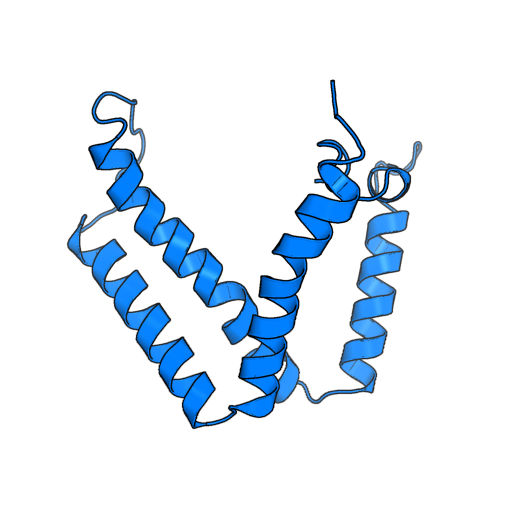51 1.00 96.94 84 ALA A N 1
ATOM 662 C CA . ALA A 1 84 ? 1.881 -3.651 23.417 1.00 96.94 84 ALA A CA 1
ATOM 663 C C . ALA A 1 84 ? 2.140 -4.366 22.083 1.00 96.94 84 ALA A C 1
ATOM 665 O O . ALA A 1 84 ? 3.017 -3.944 21.337 1.00 96.94 84 ALA A O 1
ATOM 666 N N . VAL A 1 85 ? 1.345 -5.385 21.739 1.00 96.12 85 VAL A N 1
ATOM 667 C CA . VAL A 1 85 ? 1.521 -6.150 20.492 1.00 96.12 85 VAL A CA 1
ATOM 668 C C . VAL A 1 85 ? 1.317 -5.275 19.241 1.00 96.12 85 VAL A C 1
ATOM 670 O O . VAL A 1 85 ? 2.230 -5.220 18.416 1.00 96.12 85 VAL A O 1
ATOM 673 N N . PRO A 1 86 ? 0.202 -4.525 19.084 1.00 95.50 86 PRO A N 1
ATOM 674 C CA . PRO A 1 86 ? 0.066 -3.577 17.975 1.00 95.50 86 PRO A CA 1
ATOM 675 C C . PRO A 1 86 ? 1.157 -2.503 17.931 1.00 95.50 86 PRO A C 1
ATOM 677 O O . PRO A 1 86 ? 1.629 -2.175 16.848 1.00 95.50 86 PRO A O 1
ATOM 680 N N . VAL A 1 87 ? 1.574 -1.962 19.083 1.00 97.50 87 VAL A N 1
ATOM 681 C CA . VAL A 1 87 ? 2.650 -0.956 19.137 1.00 97.50 87 VAL A CA 1
ATOM 682 C C . VAL A 1 87 ? 3.967 -1.551 18.648 1.00 97.50 87 VAL A C 1
ATOM 684 O O . VAL A 1 87 ? 4.620 -0.955 17.795 1.00 97.50 87 VAL A O 1
ATOM 687 N N . LEU A 1 88 ? 4.330 -2.740 19.129 1.00 97.88 88 LEU A N 1
ATOM 688 C CA . LEU A 1 88 ? 5.534 -3.447 18.705 1.00 97.88 88 LEU A CA 1
ATOM 689 C C . LEU A 1 88 ? 5.515 -3.725 17.200 1.00 97.88 88 LEU A C 1
ATOM 691 O O . LEU A 1 88 ? 6.516 -3.497 16.531 1.00 97.88 88 LEU A O 1
ATOM 695 N N . PHE A 1 89 ? 4.375 -4.156 16.654 1.00 97.19 89 PHE A N 1
ATOM 696 C CA . PHE A 1 89 ? 4.229 -4.399 15.219 1.00 97.19 89 PHE A CA 1
ATOM 697 C C . PHE A 1 89 ? 4.434 -3.124 14.390 1.00 97.19 89 PHE A C 1
ATOM 699 O O . PHE A 1 89 ? 5.130 -3.144 13.374 1.00 97.19 89 PHE A O 1
ATOM 706 N N . VAL A 1 90 ? 3.856 -2.003 14.830 1.00 97.81 90 VAL A N 1
ATOM 707 C CA . VAL A 1 90 ? 4.034 -0.701 14.173 1.00 97.81 90 VAL A CA 1
ATOM 708 C C . VAL A 1 90 ? 5.506 -0.283 14.207 1.00 97.81 90 VAL A C 1
ATOM 710 O O . VAL A 1 90 ? 6.051 0.096 13.173 1.00 97.81 90 VAL A O 1
ATOM 713 N N . LEU A 1 91 ? 6.173 -0.412 15.358 1.00 98.00 91 LEU A N 1
ATOM 714 C CA . LEU A 1 91 ? 7.600 -0.108 15.495 1.00 98.00 91 LEU A CA 1
ATOM 715 C C . LEU A 1 91 ? 8.466 -1.004 14.602 1.00 98.00 91 LEU A C 1
ATOM 717 O O . LEU A 1 91 ? 9.304 -0.493 13.865 1.00 98.00 91 LEU A O 1
ATOM 721 N N . ALA A 1 92 ? 8.231 -2.317 14.609 1.00 97.69 92 ALA A N 1
ATOM 722 C CA . ALA A 1 92 ? 8.940 -3.265 13.753 1.00 97.69 92 ALA A CA 1
ATOM 723 C C . ALA A 1 92 ? 8.744 -2.944 12.265 1.00 97.69 92 ALA A C 1
ATOM 725 O O . ALA A 1 92 ? 9.701 -2.971 11.496 1.00 97.69 92 ALA A O 1
ATOM 726 N N . SER A 1 93 ? 7.528 -2.559 11.870 1.00 96.69 93 SER A N 1
ATOM 727 C CA . SER A 1 93 ? 7.238 -2.142 10.497 1.00 96.69 93 SER A CA 1
ATOM 728 C C . SER A 1 93 ? 8.049 -0.907 10.101 1.00 96.69 93 SER A C 1
ATOM 730 O O . SER A 1 93 ? 8.642 -0.883 9.026 1.00 96.69 93 SER A O 1
ATOM 732 N N . PHE A 1 94 ? 8.140 0.099 10.977 1.00 96.31 94 PHE A N 1
ATOM 733 C CA . PHE A 1 94 ? 8.980 1.272 10.726 1.00 96.31 94 PHE A CA 1
ATOM 734 C C . PHE A 1 94 ? 10.473 0.935 10.672 1.00 96.31 94 PHE A C 1
ATOM 736 O O . PHE A 1 94 ? 11.182 1.517 9.855 1.00 96.31 94 PHE A O 1
ATOM 743 N N . LEU A 1 95 ? 10.953 -0.007 11.489 1.00 96.69 95 LEU A N 1
ATOM 744 C CA . LEU A 1 95 ? 12.342 -0.472 11.432 1.00 96.69 95 LEU A CA 1
ATOM 745 C C . LEU A 1 95 ? 12.653 -1.165 10.101 1.00 96.69 95 LEU A C 1
ATOM 747 O O . LEU A 1 95 ? 13.662 -0.841 9.484 1.00 96.69 95 LEU A O 1
ATOM 751 N N . ILE A 1 96 ? 11.771 -2.051 9.628 1.00 94.81 96 ILE A N 1
ATOM 752 C CA . ILE A 1 96 ? 11.923 -2.746 8.339 1.00 94.81 96 ILE A CA 1
ATOM 753 C C . ILE A 1 96 ? 11.946 -1.739 7.186 1.00 94.81 96 ILE A C 1
ATOM 755 O O . ILE A 1 96 ? 12.843 -1.777 6.347 1.00 94.81 96 ILE A O 1
ATOM 759 N N . LEU A 1 97 ? 11.007 -0.790 7.169 1.00 95.31 97 LEU A N 1
ATOM 760 C CA . LEU A 1 97 ? 10.958 0.246 6.134 1.00 95.31 97 LEU A CA 1
ATOM 761 C C . LEU A 1 97 ? 12.167 1.186 6.196 1.00 95.31 97 LEU A C 1
ATOM 763 O O . LEU A 1 97 ? 12.700 1.576 5.160 1.00 95.31 97 LEU A O 1
ATOM 767 N N . GLY A 1 98 ? 12.623 1.530 7.403 1.00 94.88 98 GLY A N 1
ATOM 768 C CA . GLY A 1 98 ? 13.830 2.324 7.609 1.00 94.88 98 GLY A CA 1
ATOM 769 C C . GLY A 1 98 ? 15.087 1.605 7.125 1.00 94.88 98 GLY A C 1
ATOM 770 O O . GLY A 1 98 ? 15.954 2.238 6.526 1.00 94.88 98 GLY A O 1
ATOM 771 N N . ASN A 1 99 ? 15.167 0.288 7.330 1.00 95.12 99 ASN A N 1
ATOM 772 C CA . ASN A 1 99 ? 16.249 -0.539 6.809 1.00 95.12 99 ASN A CA 1
ATOM 773 C C . ASN A 1 99 ? 16.230 -0.583 5.277 1.00 95.12 99 ASN A C 1
ATOM 775 O O . ASN A 1 99 ? 17.230 -0.259 4.644 1.00 95.12 99 ASN A O 1
ATOM 779 N N . ALA A 1 100 ? 15.066 -0.851 4.682 1.00 93.25 100 ALA A N 1
ATOM 780 C CA . ALA A 1 100 ? 14.897 -0.886 3.230 1.00 93.25 100 ALA A CA 1
ATOM 781 C C . ALA A 1 100 ? 15.236 0.454 2.553 1.00 93.25 100 ALA A C 1
ATOM 783 O O . ALA A 1 100 ? 15.752 0.484 1.435 1.00 93.25 100 ALA A O 1
ATOM 784 N N . LEU A 1 101 ? 14.979 1.581 3.228 1.00 92.94 101 LEU A N 1
ATOM 785 C CA . LEU A 1 101 ? 15.349 2.905 2.728 1.00 92.94 101 LEU A CA 1
ATOM 786 C C . LEU A 1 101 ? 16.866 3.145 2.772 1.00 92.94 101 LEU A C 1
ATOM 788 O O . LEU A 1 101 ? 17.378 3.902 1.952 1.00 92.94 101 LEU A O 1
ATOM 792 N N . ARG A 1 102 ? 17.585 2.511 3.706 1.00 94.38 102 ARG A N 1
ATOM 793 C CA . ARG A 1 102 ? 19.051 2.591 3.794 1.00 94.38 102 ARG A CA 1
ATOM 794 C C . ARG A 1 102 ? 19.743 1.656 2.810 1.00 94.38 102 ARG A C 1
ATOM 796 O O . ARG A 1 102 ? 20.685 2.084 2.154 1.00 94.38 102 ARG A O 1
ATOM 803 N N . GLU A 1 103 ? 19.289 0.411 2.711 1.00 91.31 103 GLU A N 1
ATOM 804 C CA . GLU A 1 103 ? 19.910 -0.606 1.855 1.00 91.31 103 GLU A CA 1
ATOM 805 C C . GLU A 1 103 ? 19.599 -0.371 0.372 1.00 91.31 103 GLU A C 1
ATOM 807 O O . GLU A 1 103 ? 20.488 -0.438 -0.478 1.00 91.31 103 GLU A O 1
ATOM 812 N N . HIS A 1 104 ? 18.349 -0.023 0.052 1.00 89.81 104 HIS A N 1
ATOM 813 C CA . HIS A 1 104 ? 17.872 0.127 -1.324 1.00 89.81 104 HIS A CA 1
ATOM 814 C C . HIS A 1 104 ? 17.083 1.436 -1.518 1.00 89.81 104 HIS A C 1
ATOM 816 O O . HIS A 1 104 ? 15.890 1.409 -1.837 1.00 89.81 104 HIS A O 1
ATOM 822 N N . PRO A 1 105 ? 17.727 2.614 -1.377 1.00 90.75 105 PRO A N 1
ATOM 823 C CA . PRO A 1 105 ? 17.042 3.910 -1.380 1.00 90.75 105 PRO A CA 1
ATOM 824 C C . PRO A 1 105 ? 16.273 4.197 -2.675 1.00 90.75 105 PR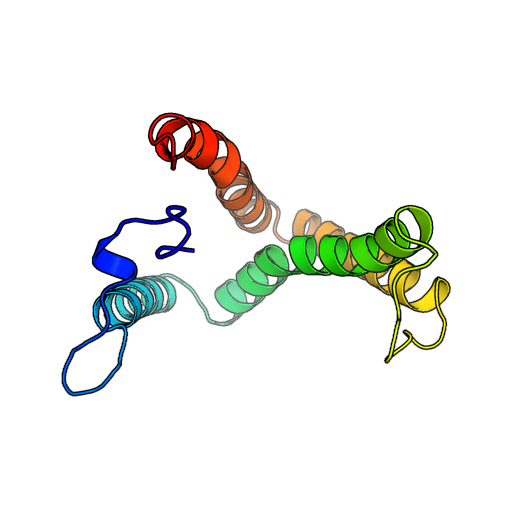O A C 1
ATOM 826 O O . PRO A 1 105 ? 15.180 4.759 -2.628 1.00 90.75 105 PRO A O 1
ATOM 829 N N . GLY A 1 106 ? 16.807 3.791 -3.833 1.00 91.88 106 GLY A N 1
ATOM 830 C CA . GLY A 1 106 ? 16.172 4.016 -5.136 1.00 91.88 106 GLY A CA 1
ATOM 831 C C . GLY A 1 106 ? 14.851 3.249 -5.301 1.00 91.88 106 GLY A C 1
ATOM 832 O O . GLY A 1 106 ? 13.799 3.881 -5.431 1.00 91.88 106 GLY A O 1
ATOM 833 N N . PRO A 1 107 ? 14.869 1.901 -5.272 1.00 89.62 107 PRO A N 1
ATOM 834 C CA . PRO A 1 107 ? 13.659 1.084 -5.390 1.00 89.62 107 PRO A CA 1
ATOM 835 C C . PRO A 1 107 ? 12.610 1.391 -4.316 1.00 89.62 107 PRO A C 1
ATOM 837 O O . PRO A 1 107 ? 11.424 1.519 -4.636 1.00 89.62 107 PRO A O 1
ATOM 840 N N . THR A 1 108 ? 13.052 1.579 -3.068 1.00 92.56 108 THR A N 1
ATOM 841 C CA . THR A 1 108 ? 12.192 1.937 -1.935 1.00 92.56 108 THR A CA 1
ATOM 842 C C . THR A 1 108 ? 11.556 3.312 -2.136 1.00 92.56 108 THR A C 1
ATOM 844 O O . THR A 1 108 ? 10.340 3.456 -2.009 1.00 92.56 108 THR A O 1
ATOM 847 N N . GLY A 1 109 ? 12.341 4.319 -2.528 1.00 93.00 109 GLY A N 1
ATOM 848 C CA . GLY A 1 109 ? 11.840 5.660 -2.831 1.00 93.00 109 GLY A CA 1
ATOM 849 C C . GLY A 1 109 ? 10.816 5.663 -3.967 1.00 93.00 109 GLY A C 1
ATOM 850 O O . GLY A 1 109 ? 9.786 6.326 -3.865 1.00 93.00 109 GLY A O 1
ATOM 851 N N . LEU A 1 110 ? 11.040 4.860 -5.011 1.00 92.62 110 LEU A N 1
ATOM 852 C CA . LEU A 1 110 ? 10.086 4.689 -6.106 1.00 92.62 110 LEU A CA 1
ATOM 853 C C . LEU A 1 110 ? 8.784 4.022 -5.637 1.00 92.62 110 LEU A C 1
ATOM 855 O O . LEU A 1 110 ? 7.708 4.455 -6.048 1.00 92.62 110 LEU A O 1
ATOM 859 N N . ALA A 1 111 ? 8.849 3.024 -4.747 1.00 93.00 111 ALA A N 1
ATOM 860 C CA . ALA A 1 111 ? 7.656 2.409 -4.160 1.00 93.00 111 ALA A CA 1
ATOM 861 C C . ALA A 1 111 ? 6.804 3.444 -3.408 1.00 93.00 111 ALA A C 1
ATOM 863 O O . ALA A 1 111 ? 5.608 3.578 -3.673 1.00 93.00 111 ALA A O 1
ATOM 864 N N . PHE A 1 112 ? 7.430 4.228 -2.524 1.00 95.38 112 PHE A N 1
ATOM 865 C CA . PHE A 1 112 ? 6.748 5.310 -1.813 1.00 95.38 112 PHE A CA 1
ATOM 866 C C . PHE A 1 112 ? 6.230 6.388 -2.766 1.00 95.38 112 PHE A C 1
ATOM 868 O O . PHE A 1 112 ? 5.112 6.864 -2.587 1.00 95.38 112 PHE A O 1
ATOM 875 N N . GLY A 1 113 ? 6.992 6.734 -3.804 1.00 95.44 113 GLY A N 1
ATOM 876 C CA . GLY A 1 113 ? 6.574 7.674 -4.840 1.00 95.44 113 GLY A CA 1
ATOM 877 C C . GLY A 1 113 ? 5.299 7.226 -5.554 1.00 95.44 113 GLY A C 1
ATOM 878 O O . GLY A 1 113 ? 4.363 8.012 -5.673 1.00 95.44 113 GLY A O 1
ATOM 879 N N . ILE A 1 114 ? 5.214 5.954 -5.957 1.00 94.75 114 ILE A N 1
ATOM 880 C CA . ILE A 1 114 ? 4.009 5.380 -6.576 1.00 94.75 114 ILE A CA 1
ATOM 881 C C . ILE A 1 114 ? 2.825 5.396 -5.601 1.00 94.75 114 ILE A C 1
ATOM 883 O O . ILE A 1 114 ? 1.718 5.766 -5.988 1.00 94.75 114 ILE A O 1
ATOM 887 N N . ILE A 1 115 ? 3.044 5.035 -4.333 1.00 95.00 115 ILE A N 1
ATOM 888 C CA . ILE A 1 115 ? 1.993 5.073 -3.304 1.00 95.00 115 ILE A CA 1
ATOM 889 C C . ILE A 1 115 ? 1.469 6.504 -3.122 1.00 95.00 115 ILE A C 1
ATOM 891 O O . ILE A 1 115 ? 0.258 6.732 -3.135 1.00 95.00 115 ILE A O 1
ATOM 895 N N . LEU A 1 116 ? 2.371 7.479 -2.995 1.00 95.81 116 LEU A N 1
ATOM 896 C CA . LEU A 1 116 ? 2.021 8.885 -2.808 1.00 95.81 116 LEU A CA 1
ATOM 897 C C . LEU A 1 116 ? 1.374 9.492 -4.053 1.00 95.81 116 LEU A C 1
ATOM 899 O O . LEU A 1 116 ? 0.492 10.334 -3.904 1.00 95.81 116 LEU A O 1
ATOM 903 N N . LEU A 1 117 ? 1.727 9.032 -5.258 1.00 95.69 117 LEU A N 1
ATOM 904 C CA . LEU A 1 117 ? 1.069 9.415 -6.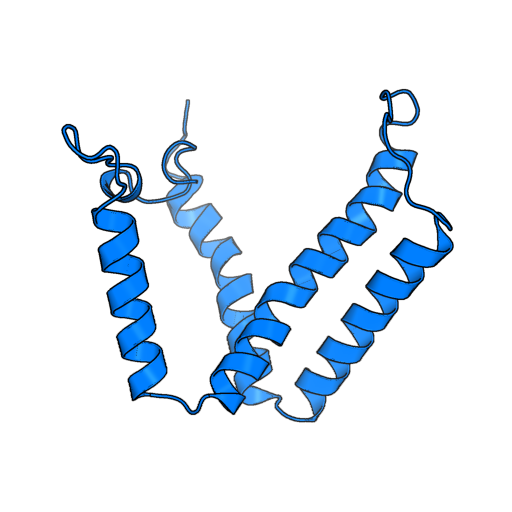513 1.00 95.69 117 LEU A CA 1
ATOM 905 C C . LEU A 1 117 ? -0.424 9.045 -6.520 1.00 95.69 117 LEU A C 1
ATOM 907 O O . LEU A 1 117 ? -1.225 9.717 -7.171 1.00 95.69 117 LEU A O 1
ATOM 911 N N . GLY A 1 118 ? -0.831 8.043 -5.738 1.00 91.06 118 GLY A N 1
ATOM 912 C CA . GLY A 1 118 ? -2.241 7.730 -5.519 1.00 91.06 118 GLY A CA 1
ATOM 913 C C . GLY A 1 118 ? -3.049 8.917 -4.979 1.00 91.06 118 GLY A C 1
ATOM 914 O O . GLY A 1 118 ? -4.223 9.047 -5.312 1.00 91.06 118 GLY A O 1
ATOM 915 N N . ILE A 1 119 ? -2.431 9.827 -4.215 1.00 92.31 119 ILE A N 1
ATOM 916 C CA . ILE A 1 119 ? -3.090 11.003 -3.626 1.00 92.31 119 ILE A CA 1
ATOM 917 C C . ILE A 1 119 ? -3.531 12.016 -4.702 1.00 92.31 119 ILE A C 1
ATOM 919 O O . ILE A 1 119 ? -4.730 12.296 -4.787 1.00 92.31 119 ILE A O 1
ATOM 923 N N . PRO A 1 120 ? -2.640 12.578 -5.548 1.00 92.31 120 PRO A N 1
ATOM 924 C CA . PRO A 1 120 ? -3.059 13.490 -6.608 1.00 92.31 120 PRO A CA 1
ATOM 925 C C . PRO A 1 120 ? -3.947 12.798 -7.644 1.00 92.31 120 PRO A C 1
ATOM 927 O O . PRO A 1 120 ? -4.909 13.411 -8.099 1.00 92.31 120 PRO A O 1
ATOM 930 N N . VAL A 1 121 ? -3.699 11.522 -7.973 1.00 90.25 121 VAL A N 1
ATOM 931 C CA . VAL A 1 121 ? -4.573 10.757 -8.881 1.00 90.25 121 VAL A CA 1
ATOM 932 C C . VAL A 1 121 ? -5.987 10.652 -8.308 1.00 90.25 121 VAL A C 1
ATOM 934 O O . VAL A 1 121 ? -6.957 10.897 -9.027 1.00 90.25 121 VAL A O 1
ATOM 937 N N . TYR A 1 122 ? -6.116 10.370 -7.009 1.00 87.75 122 TYR A N 1
ATOM 938 C CA . TYR A 1 122 ? -7.404 10.340 -6.325 1.00 87.75 122 TYR A CA 1
ATOM 939 C C . TYR A 1 122 ? -8.128 11.686 -6.422 1.00 87.75 122 TYR A C 1
ATOM 941 O O . TYR A 1 122 ? -9.276 11.749 -6.866 1.00 87.75 122 TYR A O 1
ATOM 949 N N . TYR A 1 123 ? -7.458 12.788 -6.086 1.00 87.25 123 TYR A N 1
ATOM 950 C CA . TYR A 1 123 ? -8.093 14.104 -6.138 1.00 87.25 123 TYR A CA 1
ATOM 951 C C . TYR A 1 123 ? -8.408 14.577 -7.562 1.00 87.25 123 TYR A C 1
ATOM 953 O O . TYR A 1 123 ? -9.430 15.228 -7.755 1.00 87.25 123 TYR A O 1
ATOM 961 N N . ALA A 1 124 ? -7.589 14.243 -8.558 1.00 85.88 124 ALA A N 1
ATOM 962 C CA . ALA A 1 124 ? -7.822 14.642 -9.943 1.00 85.88 124 ALA A CA 1
ATOM 963 C C . ALA A 1 124 ? -8.973 13.855 -10.591 1.00 85.88 124 ALA A C 1
ATOM 965 O O . ALA A 1 124 ? -9.850 14.444 -11.219 1.00 85.88 124 ALA A O 1
ATOM 966 N N . PHE A 1 125 ? -9.001 12.529 -10.426 1.00 76.69 125 PHE A N 1
ATOM 967 C CA . PHE A 1 125 ? -9.956 11.669 -11.130 1.00 76.69 125 PHE A CA 1
ATOM 968 C C . PHE A 1 125 ? -11.240 11.403 -10.344 1.00 76.69 125 PHE A C 1
ATOM 970 O O . PHE A 1 125 ? -12.320 11.371 -10.940 1.00 76.69 125 PHE A O 1
ATOM 977 N N . LEU A 1 126 ? -11.154 11.211 -9.025 1.00 66.44 126 LEU A N 1
ATOM 978 C CA . LEU A 1 126 ? -12.310 10.814 -8.221 1.00 66.44 126 LEU A CA 1
ATOM 979 C C . LEU A 1 126 ? -13.064 11.997 -7.623 1.00 66.44 126 LEU A C 1
ATOM 981 O O . LEU A 1 126 ? -14.281 11.934 -7.526 1.00 66.44 126 LEU A O 1
ATOM 985 N N . ARG A 1 127 ? -12.402 13.111 -7.289 1.00 62.56 127 ARG A N 1
ATOM 986 C CA . ARG A 1 127 ? -13.135 14.324 -6.872 1.00 62.56 127 ARG A CA 1
ATOM 987 C C . ARG A 1 127 ? -13.920 14.944 -8.037 1.00 62.56 127 ARG A C 1
ATOM 989 O O . ARG A 1 127 ? -14.979 15.526 -7.813 1.00 62.56 127 ARG A O 1
ATOM 996 N N . ALA A 1 128 ? -13.411 14.812 -9.266 1.00 56.22 128 ALA A N 1
ATOM 997 C CA . ALA A 1 128 ? -14.079 15.263 -10.491 1.00 56.22 128 ALA A CA 1
ATOM 998 C C . ALA A 1 128 ? -15.287 14.383 -10.852 1.00 56.22 128 ALA A C 1
ATOM 1000 O O . ALA A 1 128 ? -16.304 14.873 -11.341 1.00 56.22 128 ALA A O 1
ATOM 1001 N N . ARG A 1 129 ? -15.208 13.084 -10.553 1.00 59.41 129 ARG A N 1
ATOM 1002 C CA . ARG A 1 129 ? -16.338 12.158 -10.605 1.00 59.41 129 ARG A CA 1
ATOM 1003 C C . ARG A 1 129 ? -17.051 12.188 -9.262 1.00 59.41 129 ARG A C 1
ATOM 1005 O O . ARG A 1 129 ? -16.897 11.252 -8.492 1.00 59.41 129 ARG A O 1
ATOM 1012 N N . ARG A 1 130 ? -17.813 13.254 -8.975 1.00 52.25 130 ARG A N 1
ATOM 1013 C CA . ARG A 1 130 ? -18.794 13.239 -7.874 1.00 52.25 130 ARG A CA 1
ATOM 1014 C C . ARG A 1 130 ? -19.616 11.954 -8.000 1.00 52.25 130 ARG A C 1
ATOM 1016 O O . ARG A 1 130 ? -20.488 11.862 -8.860 1.00 52.25 130 ARG A O 1
ATOM 1023 N N . VAL A 1 131 ? -19.261 10.950 -7.207 1.00 51.31 131 VAL A N 1
ATOM 1024 C CA . VAL A 1 131 ? -20.104 9.794 -6.952 1.00 51.31 131 VAL A CA 1
ATOM 1025 C C . VAL A 1 131 ? -21.255 10.374 -6.125 1.00 51.31 131 VAL A C 1
ATOM 1027 O O . VAL A 1 131 ? -20.959 10.980 -5.091 1.00 51.31 131 VAL A O 1
ATOM 1030 N N . PRO A 1 132 ? -22.498 10.367 -6.637 1.00 43.56 132 PRO A N 1
ATOM 1031 C CA . PRO A 1 132 ? -23.651 10.830 -5.874 1.00 43.56 132 PRO A CA 1
ATOM 1032 C C . PRO A 1 132 ? -23.843 10.008 -4.597 1.00 43.56 132 PRO A C 1
ATOM 1034 O O . PRO A 1 132 ? -23.452 8.817 -4.597 1.00 43.56 132 PRO A O 1
#

Radius of gyration: 18.87 Å; chains: 1; bounding box: 44×33×42 Å

pLDDT: mean 90.69, std 9.5, range [43.56, 98.0]

Sequence (132 aa):
MAEDGLLFKPVARVHPRFHTPSVAIVGTAVLGVVFVLLRTFEQLADQFVVAIFPFYALAAAAVIVLRRRQPDRPRPVRVWGYPAVPVLFVLASFLILGNALREHPGPTGLAFGIILLGIPVYYAFLRARRVP

Foldseek 3Di:
DCVVVQDPVLQVDADPPPRHSVVVVVVVVVVVVVDVVPDDPVLVVLLVLLLCLVVVLVVLVVVVVCCVVPVPDDDPDDDPPPPVVSVVSNVVSVVSLVVCCVVPVPSSVVSVVVVVVSVVVCCVRVVVVPPD